Protein AF-A0A7S2KTF5-F1 (afdb_monomer_lite)

pLDDT: mean 88.6, std 9.53, range [56.34, 96.44]

Structure (mmCIF, N/CA/C/O backbone):
data_AF-A0A7S2KTF5-F1
#
_entry.id   AF-A0A7S2KTF5-F1
#
loop_
_atom_site.group_PDB
_atom_site.id
_atom_site.type_symbol
_atom_site.label_atom_id
_atom_site.label_alt_id
_atom_site.label_comp_id
_atom_site.label_asym_id
_atom_site.label_entity_id
_atom_site.label_seq_id
_atom_site.pdbx_PDB_ins_code
_atom_site.Cartn_x
_atom_site.Cartn_y
_atom_site.Cartn_z
_atom_site.occupancy
_atom_site.B_iso_or_equiv
_atom_site.auth_seq_id
_atom_site.auth_comp_id
_atom_site.auth_asym_id
_atom_site.auth_atom_id
_atom_site.pdbx_PDB_model_num
ATOM 1 N N . VAL A 1 1 ? -0.344 -2.619 11.111 1.00 91.44 1 VAL A N 1
ATOM 2 C CA . VAL A 1 1 ? -1.142 -2.403 9.885 1.00 91.44 1 VAL A CA 1
ATOM 3 C C . VAL A 1 1 ? -1.658 -3.751 9.431 1.00 91.44 1 VAL A C 1
ATOM 5 O O . VAL A 1 1 ? -0.858 -4.673 9.307 1.00 91.44 1 VAL A O 1
ATOM 8 N N . GLY A 1 2 ? -2.976 -3.894 9.300 1.00 91.19 2 GLY A N 1
ATOM 9 C CA . GLY A 1 2 ? -3.605 -5.198 9.058 1.00 91.19 2 GLY A CA 1
ATOM 10 C C . GLY A 1 2 ? -3.800 -5.532 7.581 1.00 91.19 2 GLY A C 1
ATOM 11 O O . GLY A 1 2 ? -3.728 -6.694 7.207 1.00 91.19 2 GLY A O 1
ATOM 12 N N . ARG A 1 3 ? -4.049 -4.519 6.750 1.00 92.56 3 ARG A N 1
ATOM 13 C CA . ARG A 1 3 ? -4.249 -4.656 5.301 1.00 92.56 3 ARG A CA 1
ATOM 14 C C . ARG A 1 3 ? -3.964 -3.333 4.610 1.00 92.56 3 ARG A C 1
ATOM 16 O O . ARG A 1 3 ? -3.710 -2.331 5.281 1.00 92.56 3 ARG A O 1
ATOM 23 N N . ILE A 1 4 ? -4.128 -3.324 3.298 1.00 93.69 4 ILE A N 1
ATOM 24 C CA . ILE A 1 4 ? -4.190 -2.117 2.486 1.00 93.69 4 ILE A CA 1
ATOM 25 C C . ILE A 1 4 ? -5.615 -1.893 1.922 1.00 93.69 4 ILE A C 1
ATOM 27 O O . ILE A 1 4 ? -6.371 -2.850 1.695 1.00 93.69 4 ILE A O 1
ATOM 31 N N . ASP A 1 5 ? -6.007 -0.625 1.766 1.00 93.38 5 ASP A N 1
ATOM 32 C CA . ASP A 1 5 ? -7.230 -0.200 1.069 1.00 93.38 5 ASP A CA 1
ATOM 33 C C . ASP A 1 5 ? -7.052 -0.105 -0.461 1.00 93.38 5 ASP A C 1
ATOM 35 O O . ASP A 1 5 ? -6.016 -0.478 -1.004 1.00 93.38 5 ASP A O 1
ATOM 39 N N . ASP A 1 6 ? -8.083 0.356 -1.170 1.00 92.19 6 ASP A N 1
ATOM 40 C CA . ASP A 1 6 ? -8.069 0.411 -2.639 1.00 92.19 6 ASP A CA 1
ATOM 41 C C . ASP A 1 6 ? -7.085 1.457 -3.195 1.00 92.19 6 ASP A C 1
ATOM 43 O O . ASP A 1 6 ? -6.589 1.298 -4.309 1.00 92.19 6 ASP A O 1
ATOM 47 N N . ASP A 1 7 ? -6.763 2.493 -2.411 1.00 91.94 7 ASP A N 1
ATOM 48 C CA . ASP A 1 7 ? -5.825 3.563 -2.785 1.00 91.94 7 ASP A CA 1
ATOM 49 C C . ASP A 1 7 ? -4.366 3.196 -2.485 1.00 91.94 7 ASP A C 1
ATOM 51 O O . ASP A 1 7 ? -3.423 3.918 -2.828 1.00 91.94 7 ASP A O 1
ATOM 55 N N . GLY A 1 8 ? -4.166 2.072 -1.811 1.00 91.88 8 GLY A N 1
ATOM 56 C CA . GLY A 1 8 ? -2.864 1.598 -1.407 1.00 91.88 8 GLY A CA 1
ATOM 57 C C . GLY A 1 8 ? -2.391 2.104 -0.043 1.00 91.88 8 GLY A C 1
ATOM 58 O O . GLY A 1 8 ? -1.202 2.056 0.277 1.00 91.88 8 GLY A O 1
ATOM 59 N N . LYS A 1 9 ? -3.292 2.609 0.792 1.00 93.88 9 LYS A N 1
ATOM 60 C CA . LYS A 1 9 ? -2.957 3.100 2.129 1.00 93.88 9 LYS A CA 1
ATOM 61 C C . LYS A 1 9 ? -3.061 1.977 3.146 1.00 93.88 9 LYS A C 1
ATOM 63 O O . LYS A 1 9 ? -3.954 1.129 3.091 1.00 93.88 9 LYS A O 1
ATOM 68 N N . GLY A 1 10 ? -2.151 1.986 4.112 1.00 94.75 10 GLY A N 1
ATOM 69 C CA . GLY A 1 10 ? -2.158 1.005 5.184 1.00 94.75 10 GLY A CA 1
ATOM 70 C C . GLY A 1 10 ? -3.326 1.258 6.123 1.00 94.75 10 GLY A C 1
ATOM 71 O O . GLY A 1 10 ? -3.495 2.359 6.653 1.00 94.75 10 GLY A O 1
ATOM 72 N N . VAL A 1 11 ? -4.115 0.217 6.350 1.00 95.38 11 VAL A N 1
ATOM 73 C CA . VAL A 1 11 ? -5.297 0.250 7.197 1.00 95.38 11 VAL A CA 1
ATOM 74 C 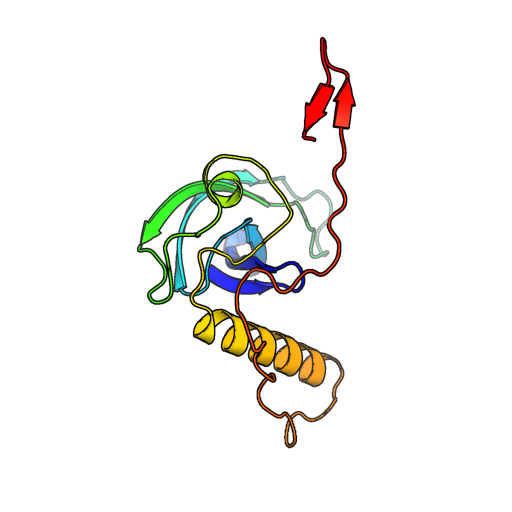C . VAL A 1 11 ? -4.972 -0.286 8.587 1.00 95.38 11 VAL A C 1
ATOM 76 O O . VAL A 1 11 ? -4.392 -1.368 8.762 1.00 95.38 11 VAL A O 1
ATOM 79 N N . VAL A 1 12 ? -5.384 0.475 9.595 1.00 95.25 12 VAL A N 1
ATOM 80 C CA . VAL A 1 12 ? -5.301 0.114 11.007 1.00 95.25 12 VAL A CA 1
ATOM 81 C C . VAL A 1 12 ? -6.704 0.139 11.593 1.00 95.25 12 VAL A C 1
ATOM 83 O O . VAL A 1 12 ? -7.343 1.189 11.653 1.00 95.25 12 VAL A O 1
ATOM 86 N N . ASP A 1 13 ? -7.165 -1.020 12.049 1.00 93.81 13 ASP A N 1
ATOM 87 C CA . ASP A 1 13 ? -8.431 -1.145 12.758 1.00 93.81 13 ASP A CA 1
ATOM 88 C C . ASP A 1 13 ? -8.178 -1.108 14.268 1.00 93.81 13 ASP A C 1
ATOM 90 O O . ASP A 1 13 ? -7.373 -1.877 14.796 1.00 93.81 13 ASP A O 1
ATOM 94 N N . ILE A 1 14 ? -8.859 -0.207 14.976 1.00 92.19 14 ILE A N 1
ATOM 95 C CA . ILE A 1 14 ? -8.740 -0.054 16.429 1.00 92.19 14 ILE A CA 1
ATOM 96 C C . ILE A 1 14 ? -10.117 -0.177 17.056 1.00 92.19 14 ILE A C 1
ATOM 98 O O . ILE A 1 14 ? -11.046 0.569 16.740 1.00 92.19 14 ILE A O 1
ATOM 102 N N . TYR A 1 15 ? -10.242 -1.126 17.981 1.00 91.62 15 TYR A N 1
ATOM 103 C CA . TYR A 1 15 ? -11.442 -1.280 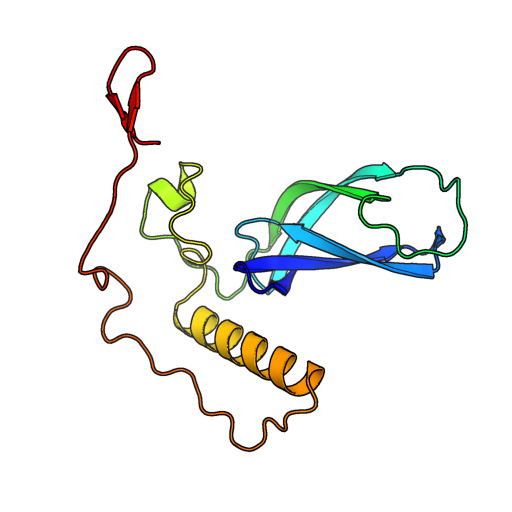18.784 1.00 91.62 15 TYR A CA 1
ATOM 104 C C . TYR A 1 15 ? -11.424 -0.289 19.947 1.00 91.62 15 TYR A C 1
ATOM 106 O O . TYR A 1 15 ? -10.598 -0.379 20.859 1.00 91.62 15 TYR A O 1
ATOM 114 N N . VAL A 1 16 ? -12.362 0.653 19.939 1.00 89.62 16 VAL A N 1
ATOM 115 C CA . VAL A 1 16 ? -12.499 1.646 21.002 1.00 89.62 16 VAL A CA 1
ATOM 116 C C . VAL A 1 16 ? -13.488 1.124 22.034 1.00 89.62 16 VAL A C 1
ATOM 118 O O . VAL A 1 16 ? -14.701 1.141 21.826 1.00 89.62 16 VAL A O 1
ATOM 121 N N . ARG A 1 17 ? -12.963 0.691 23.186 1.00 88.81 17 ARG A N 1
ATOM 122 C CA . ARG A 1 17 ? -13.760 0.101 24.278 1.00 88.81 17 ARG A CA 1
ATOM 123 C C . ARG A 1 17 ? -14.921 0.989 24.731 1.00 88.81 17 ARG A C 1
ATOM 125 O O . ARG A 1 17 ? -16.005 0.469 24.966 1.00 88.81 17 ARG A O 1
ATOM 132 N N . ARG A 1 18 ? -14.706 2.309 24.812 1.00 85.88 18 ARG A N 1
ATOM 133 C CA . ARG A 1 18 ? -15.728 3.293 25.220 1.00 85.88 18 ARG A CA 1
ATOM 134 C C . ARG A 1 18 ? -16.981 3.232 24.344 1.00 85.88 18 ARG A C 1
ATOM 136 O O . ARG A 1 18 ? -18.085 3.321 24.865 1.00 85.88 18 ARG A O 1
ATOM 143 N N . ASP A 1 19 ? -16.792 3.064 23.041 1.00 84.81 19 ASP A N 1
ATOM 144 C CA . ASP A 1 19 ? -17.881 3.073 22.061 1.00 84.81 19 ASP A CA 1
ATOM 145 C C . ASP A 1 19 ? -18.302 1.662 21.644 1.00 84.81 19 ASP A C 1
ATOM 147 O O . ASP A 1 19 ? -19.253 1.498 20.887 1.00 84.81 19 ASP A O 1
ATOM 151 N N . ARG A 1 20 ? -17.588 0.642 22.137 1.00 88.62 20 ARG A N 1
ATOM 152 C CA . ARG A 1 20 ? -17.770 -0.772 21.791 1.00 88.62 20 ARG A CA 1
ATOM 153 C C . ARG A 1 20 ? -17.787 -1.006 20.279 1.00 88.62 20 ARG A C 1
ATOM 155 O O . ARG A 1 20 ? -18.551 -1.823 19.770 1.00 88.62 20 ARG A O 1
ATOM 162 N N . GLN A 1 21 ? -16.945 -0.267 19.562 1.00 86.88 21 GLN A N 1
ATOM 163 C CA . GLN A 1 21 ? -16.950 -0.227 18.107 1.00 86.88 21 GLN A CA 1
ATOM 164 C C . GLN A 1 21 ? -15.525 -0.255 17.545 1.00 86.88 21 GLN A C 1
ATOM 166 O O . GLN A 1 21 ? -14.598 0.325 18.113 1.00 86.88 21 GLN A O 1
ATOM 171 N N . LEU A 1 22 ? -15.375 -0.913 16.394 1.00 89.75 22 LEU A N 1
ATOM 172 C CA . LEU A 1 22 ? -14.185 -0.845 15.555 1.00 89.75 22 LEU A CA 1
ATOM 173 C C . LEU A 1 22 ? -14.172 0.447 14.721 1.00 89.75 22 LEU A C 1
ATOM 175 O O . LEU A 1 22 ? -15.164 0.791 14.070 1.00 89.75 22 LEU A O 1
ATOM 179 N N . PHE A 1 23 ? -13.038 1.140 14.728 1.00 90.19 23 PHE A N 1
ATOM 180 C CA . PHE A 1 23 ? -12.767 2.299 13.882 1.00 90.19 23 PHE A CA 1
ATOM 181 C C . PHE A 1 23 ? -11.600 1.996 12.949 1.00 90.19 23 PHE A C 1
ATOM 183 O O . PHE A 1 23 ? -10.596 1.429 13.378 1.00 90.19 23 PHE A O 1
ATOM 190 N N . GLN A 1 24 ? -11.742 2.408 11.691 1.00 92.50 24 GLN A N 1
ATOM 191 C CA . GLN A 1 24 ? -10.729 2.245 10.658 1.00 92.50 24 GLN A CA 1
ATOM 192 C C . GLN A 1 24 ? -9.955 3.554 10.473 1.00 92.50 24 GLN A C 1
ATOM 194 O O . GLN A 1 24 ? -10.557 4.618 10.310 1.00 92.50 24 GLN A O 1
ATOM 199 N N . PHE A 1 25 ? -8.629 3.463 10.458 1.00 93.81 25 PHE A N 1
ATOM 200 C CA . PHE A 1 25 ? -7.714 4.568 10.179 1.00 93.81 25 PHE A CA 1
ATOM 201 C C . PHE A 1 25 ? -6.802 4.195 9.013 1.00 93.81 25 PHE A C 1
ATOM 203 O O . PHE A 1 25 ? -6.398 3.039 8.891 1.00 93.81 25 PHE A O 1
ATOM 210 N N . VAL A 1 26 ? -6.484 5.172 8.165 1.00 94.88 26 VAL A N 1
ATOM 211 C CA . VAL A 1 26 ? -5.654 4.982 6.969 1.00 94.88 26 VAL A CA 1
ATOM 212 C C . VAL A 1 26 ? -4.400 5.841 7.053 1.00 94.88 26 VAL A C 1
ATOM 214 O O . VAL A 1 26 ? -4.466 7.001 7.466 1.00 94.88 26 VAL A O 1
ATOM 217 N N . TYR A 1 27 ? -3.263 5.266 6.672 1.00 94.44 27 TYR A N 1
ATOM 218 C CA . TYR A 1 27 ? -1.959 5.922 6.703 1.00 94.44 27 TYR A CA 1
ATOM 219 C C . TYR A 1 27 ? -1.220 5.708 5.386 1.00 94.44 27 TYR A C 1
ATOM 221 O O . TYR A 1 27 ? -1.081 4.581 4.905 1.00 94.44 27 TYR A O 1
ATOM 229 N N . ASP A 1 28 ? -0.722 6.800 4.811 1.00 92.19 28 ASP A N 1
ATOM 230 C CA . ASP A 1 28 ? 0.006 6.753 3.547 1.00 92.19 28 ASP A CA 1
ATOM 231 C C . ASP A 1 28 ? 1.310 5.958 3.696 1.00 92.19 28 ASP A C 1
ATOM 233 O O . ASP A 1 28 ? 2.056 6.112 4.672 1.00 92.19 28 ASP A O 1
ATOM 237 N N . ARG A 1 29 ? 1.592 5.104 2.703 1.00 92.00 29 ARG A N 1
ATOM 238 C CA . ARG A 1 29 ? 2.815 4.283 2.619 1.00 92.00 29 ARG A CA 1
ATOM 239 C C . ARG A 1 29 ? 3.043 3.395 3.856 1.00 92.00 29 ARG A C 1
ATOM 241 O O . ARG A 1 29 ? 4.180 3.074 4.191 1.00 92.00 29 ARG A O 1
ATOM 248 N N . ALA A 1 30 ? 1.989 3.071 4.599 1.00 94.62 30 ALA A N 1
ATOM 249 C CA . ALA A 1 30 ? 2.049 2.122 5.703 1.00 94.62 30 ALA A CA 1
ATOM 250 C C . ALA A 1 30 ? 1.841 0.703 5.158 1.00 94.62 30 ALA A C 1
ATOM 252 O O . ALA A 1 30 ? 0.893 0.452 4.414 1.00 94.62 30 ALA A O 1
ATOM 253 N N . LEU A 1 31 ? 2.746 -0.210 5.493 1.00 95.69 31 LEU A N 1
ATOM 254 C CA . LEU A 1 31 ? 2.823 -1.533 4.878 1.00 95.69 31 LEU A CA 1
ATOM 255 C C . LEU A 1 31 ? 2.124 -2.599 5.731 1.00 95.69 31 LEU A C 1
ATOM 257 O O . LEU A 1 31 ? 2.188 -2.533 6.959 1.00 95.69 31 LEU A O 1
ATOM 261 N N . PRO A 1 32 ? 1.507 -3.630 5.130 1.00 95.44 32 PRO A N 1
ATOM 262 C CA . PRO A 1 32 ? 1.005 -4.794 5.854 1.00 95.44 32 PRO A CA 1
ATOM 263 C C . PRO A 1 32 ? 2.082 -5.402 6.758 1.00 95.44 32 PRO A C 1
ATOM 265 O O . PRO A 1 32 ? 3.233 -5.571 6.351 1.00 95.44 32 PRO A O 1
ATOM 268 N N . GLY A 1 33 ? 1.720 -5.705 8.005 1.00 94.25 33 GLY A N 1
ATOM 269 C CA . GLY A 1 33 ? 2.651 -6.232 9.011 1.00 94.25 33 GLY A CA 1
ATOM 270 C C . GLY A 1 33 ? 3.504 -5.176 9.728 1.00 94.25 33 GLY A C 1
ATOM 271 O O . GLY A 1 33 ? 4.080 -5.483 10.767 1.00 94.25 33 GLY A O 1
ATOM 272 N N . GLU A 1 34 ? 3.534 -3.926 9.257 1.00 95.88 34 GLU A N 1
ATOM 273 C CA . GLU A 1 34 ? 4.241 -2.831 9.932 1.00 95.88 34 GLU A CA 1
ATOM 274 C C . GLU A 1 34 ? 3.558 -2.457 11.259 1.00 95.88 34 GLU A C 1
ATOM 276 O O . GLU A 1 34 ? 2.321 -2.446 11.373 1.00 95.88 34 GLU A O 1
ATOM 281 N N . ARG A 1 35 ? 4.355 -2.109 12.273 1.00 96.00 35 ARG A N 1
ATOM 282 C CA . ARG A 1 35 ? 3.867 -1.559 13.544 1.00 96.00 35 ARG A CA 1
ATOM 283 C C . ARG A 1 35 ? 3.968 -0.038 13.532 1.00 96.00 35 ARG A C 1
ATOM 285 O O . ARG A 1 35 ? 5.024 0.515 13.258 1.00 96.00 35 ARG A O 1
ATOM 292 N N . LEU A 1 36 ? 2.867 0.629 13.875 1.00 96.44 36 LEU A N 1
ATOM 293 C CA . LEU A 1 36 ? 2.790 2.086 13.957 1.00 96.44 36 LEU A CA 1
ATOM 294 C C . LEU A 1 36 ? 2.542 2.512 15.403 1.00 96.44 36 LEU A C 1
ATOM 296 O O . LEU A 1 36 ? 1.676 1.942 16.071 1.00 96.44 36 LEU A O 1
ATOM 300 N N . HIS A 1 37 ? 3.258 3.537 15.852 1.00 95.94 37 HIS A N 1
ATOM 301 C CA . HIS A 1 37 ? 3.000 4.229 17.108 1.00 95.94 37 HIS A CA 1
ATOM 302 C C . HIS A 1 37 ? 2.087 5.417 16.817 1.00 95.94 37 HIS A C 1
ATOM 304 O O . HIS A 1 37 ? 2.432 6.332 16.064 1.00 95.94 37 HIS A O 1
ATOM 310 N N . LEU A 1 38 ? 0.875 5.356 17.366 1.00 95.50 38 LEU A N 1
ATOM 311 C CA . LEU A 1 38 ? -0.191 6.308 17.086 1.00 95.50 38 LEU A CA 1
ATOM 312 C C . LEU A 1 38 ? -0.575 7.048 18.364 1.00 95.50 38 LEU A C 1
ATOM 314 O O . LEU A 1 38 ? -0.853 6.417 19.384 1.00 95.50 38 LEU A O 1
ATOM 318 N N . ARG A 1 39 ? -0.701 8.372 18.282 1.00 94.75 39 ARG A N 1
ATOM 319 C CA . ARG A 1 39 ? -1.252 9.197 19.361 1.00 94.75 39 ARG A CA 1
ATOM 320 C C . ARG A 1 39 ? -2.658 9.662 19.038 1.00 94.75 39 ARG A C 1
ATOM 322 O O . ARG A 1 39 ? -2.970 10.068 17.919 1.00 94.75 39 ARG A O 1
ATOM 329 N N . VAL A 1 40 ? -3.512 9.676 20.057 1.00 93.19 40 VAL A N 1
ATOM 330 C CA . VAL A 1 40 ? -4.835 10.294 19.964 1.00 93.19 40 VAL A CA 1
ATOM 331 C C . VAL A 1 40 ? -4.666 11.809 19.860 1.00 93.19 40 VAL A C 1
ATOM 333 O O . VAL A 1 40 ? -4.322 12.479 20.829 1.00 93.19 40 VAL A O 1
ATOM 336 N N . GLY A 1 41 ? -4.892 12.352 18.666 1.00 89.38 41 GLY A N 1
ATOM 337 C CA . GLY A 1 41 ? -4.863 13.791 18.423 1.00 89.38 41 GLY A CA 1
ATOM 338 C C . GLY A 1 41 ? -6.184 14.462 18.782 1.00 89.38 41 GLY A C 1
ATOM 339 O O . GLY A 1 41 ? -6.189 15.560 19.329 1.00 89.38 41 GLY A O 1
ATOM 340 N N . GLN A 1 42 ? -7.312 13.816 18.473 1.00 86.31 42 GLN A N 1
ATOM 341 C CA . GLN A 1 42 ? -8.646 14.321 18.807 1.00 86.31 42 GLN A CA 1
ATOM 342 C C . GLN A 1 42 ? -9.606 13.176 19.133 1.00 86.31 42 GLN A C 1
ATOM 344 O O . GLN A 1 42 ? -9.582 12.129 18.485 1.00 86.31 42 GLN A O 1
ATOM 349 N N . ALA A 1 43 ? -10.489 13.423 20.100 1.00 86.00 43 ALA A N 1
ATOM 350 C CA . ALA A 1 43 ? -11.637 12.586 20.425 1.00 86.00 43 ALA A CA 1
ATOM 351 C C . ALA A 1 43 ? -12.853 13.500 20.624 1.00 86.00 43 ALA A C 1
ATOM 353 O O . ALA A 1 43 ? -13.030 14.097 21.687 1.00 86.00 43 ALA A O 1
ATOM 354 N N . LYS A 1 44 ? -13.660 13.676 19.575 1.00 80.38 44 LYS A N 1
ATOM 355 C CA . LYS A 1 44 ? -14.841 14.544 19.635 1.00 80.38 44 LYS A CA 1
ATOM 356 C C . LYS A 1 44 ? -15.932 13.882 20.471 1.00 80.38 44 LYS A C 1
ATOM 358 O O . LYS A 1 44 ? -16.209 12.693 20.318 1.00 80.38 44 LYS A O 1
ATOM 363 N N . HIS A 1 45 ? -16.554 14.669 21.346 1.00 64.81 45 HIS A N 1
ATOM 364 C CA . HIS A 1 45 ? -17.706 14.214 22.111 1.00 64.81 45 HIS A CA 1
ATOM 365 C C . HIS A 1 45 ? -18.922 14.081 21.195 1.00 64.81 45 HIS A C 1
ATOM 367 O O . HIS A 1 45 ? -19.220 14.978 20.405 1.00 64.81 45 HIS A O 1
ATOM 373 N N . ASP A 1 46 ? -19.629 12.965 21.324 1.00 62.12 46 ASP A N 1
ATOM 374 C CA . ASP A 1 46 ? -20.821 12.697 20.537 1.00 62.12 46 ASP A CA 1
ATOM 375 C C . ASP A 1 46 ? -21.968 13.617 20.969 1.00 62.12 46 ASP A C 1
ATOM 377 O O . ASP A 1 46 ? -22.289 13.688 22.158 1.00 62.12 46 ASP A O 1
ATOM 381 N N . ARG A 1 47 ? -22.586 14.322 20.018 1.00 59.72 47 ARG A N 1
ATOM 382 C CA . ARG A 1 47 ? -23.857 15.033 20.248 1.00 59.72 47 ARG A CA 1
ATOM 383 C C . ARG A 1 47 ? -25.059 14.257 19.698 1.00 59.72 47 ARG A C 1
ATOM 385 O O . ARG A 1 47 ? -26.184 14.596 20.041 1.00 59.72 47 ARG A O 1
ATOM 392 N N . PHE A 1 48 ? -24.838 13.207 18.899 1.00 56.50 48 PHE A N 1
ATOM 393 C CA . PHE A 1 48 ? -25.888 12.438 18.230 1.00 56.50 48 PHE A CA 1
ATOM 394 C C . PHE A 1 48 ? -25.596 10.934 18.332 1.00 56.50 48 PHE A C 1
ATOM 396 O O . PHE A 1 48 ? -24.905 10.351 17.495 1.00 56.50 48 PHE A O 1
ATOM 403 N N . LYS A 1 49 ? -26.151 10.293 19.370 1.00 57.09 49 LYS A N 1
ATOM 404 C CA . LYS A 1 49 ? -26.034 8.842 19.580 1.00 57.09 49 LYS A CA 1
ATOM 405 C C . LYS A 1 49 ? -26.563 8.073 18.358 1.00 57.09 49 LYS A C 1
ATOM 407 O O . LYS A 1 49 ? -27.690 8.303 17.933 1.00 57.09 49 LYS A O 1
ATOM 412 N N . GLY A 1 50 ? -25.784 7.111 17.854 1.00 56.34 50 GLY A N 1
ATOM 413 C CA . GLY A 1 50 ? -26.308 6.009 17.030 1.00 56.34 50 GLY A CA 1
ATOM 414 C C . GLY A 1 50 ? -25.813 5.889 15.585 1.00 56.34 50 GLY A C 1
ATOM 415 O O . GLY A 1 50 ? -26.198 4.936 14.914 1.00 56.34 50 GLY A O 1
ATOM 416 N N . LYS A 1 51 ? -24.943 6.777 15.083 1.00 56.47 51 LYS A N 1
ATOM 417 C CA . LYS A 1 51 ? -24.320 6.611 13.752 1.00 56.47 51 LYS A CA 1
ATOM 418 C C . LYS A 1 51 ? -22.825 6.309 13.865 1.00 56.47 51 LYS A C 1
ATOM 420 O O . LYS A 1 51 ? -22.134 6.918 14.679 1.00 56.47 51 LYS A O 1
ATOM 425 N N . ARG A 1 52 ? -22.314 5.411 13.006 1.00 56.41 52 ARG A N 1
ATOM 426 C CA . ARG A 1 52 ? -20.871 5.243 12.757 1.00 56.41 52 ARG A CA 1
ATOM 427 C C . ARG A 1 52 ? -20.337 6.559 12.183 1.00 56.41 52 ARG A C 1
ATOM 429 O O . ARG A 1 52 ? -20.452 6.807 10.989 1.00 56.41 52 ARG A O 1
ATOM 436 N N . GLN A 1 53 ? -19.828 7.440 13.037 1.00 59.81 53 GLN A N 1
ATOM 437 C CA . GLN A 1 53 ? -19.350 8.754 12.612 1.00 59.81 53 GLN A CA 1
ATOM 438 C C . GLN A 1 53 ? -17.874 8.666 12.221 1.00 59.81 53 GLN A C 1
ATOM 440 O O . GLN A 1 53 ? -16.994 8.543 13.080 1.00 59.81 53 GLN A O 1
ATOM 445 N N . ALA A 1 54 ? -17.602 8.756 10.918 1.00 61.19 54 ALA A N 1
ATOM 446 C CA . ALA A 1 54 ? -16.264 9.069 10.433 1.00 61.19 54 ALA A CA 1
ATOM 447 C C . ALA A 1 54 ? -15.794 10.393 11.072 1.00 61.19 54 ALA A C 1
ATOM 449 O O . ALA A 1 54 ? -16.554 11.357 11.155 1.00 61.19 54 ALA A O 1
ATOM 450 N N . GLY A 1 55 ? -14.556 10.437 11.573 1.00 71.19 55 GLY A N 1
ATOM 451 C CA . GLY A 1 55 ? -13.970 11.652 12.157 1.00 71.19 55 GLY A CA 1
ATOM 452 C C . GLY A 1 55 ? -14.245 11.906 13.648 1.00 71.19 55 GLY A C 1
ATOM 453 O O . GLY A 1 55 ? -13.873 12.969 14.150 1.00 71.19 55 GLY A O 1
ATOM 454 N N . ARG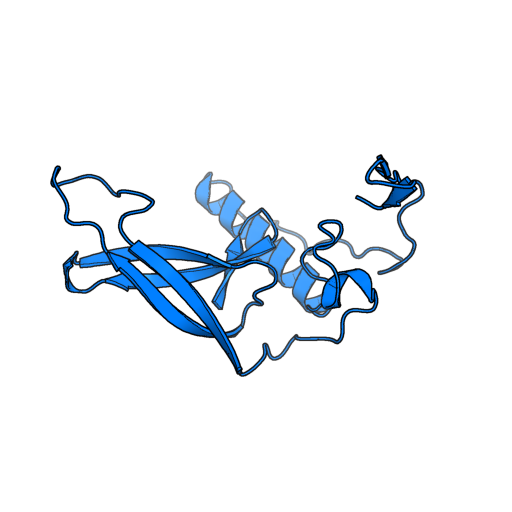 A 1 56 ? -14.845 10.953 14.382 1.00 81.88 56 ARG A N 1
ATOM 455 C CA . ARG A 1 56 ? -14.947 11.016 15.859 1.00 81.88 56 ARG A CA 1
ATOM 456 C C . ARG A 1 56 ? -13.573 10.998 16.528 1.00 81.88 56 ARG A C 1
ATOM 458 O O . ARG A 1 56 ? -13.321 11.762 17.459 1.00 81.88 56 ARG A O 1
ATOM 465 N N . TYR A 1 57 ? -12.695 10.142 16.022 1.00 89.44 57 TYR A N 1
ATOM 466 C CA . TYR A 1 57 ? -11.318 10.008 16.468 1.00 89.44 57 TYR A CA 1
ATOM 467 C C . TYR A 1 57 ? -10.372 10.441 15.359 1.00 89.44 57 TYR A C 1
ATOM 469 O O . TYR A 1 57 ? -10.582 10.116 14.190 1.00 89.44 57 TYR A O 1
ATOM 477 N N . ARG A 1 58 ? -9.309 11.144 15.741 1.00 90.81 58 ARG A N 1
ATOM 478 C CA . ARG A 1 58 ? -8.167 11.422 14.872 1.00 90.81 58 ARG A CA 1
ATOM 479 C C . ARG A 1 58 ? -6.920 10.874 15.539 1.00 90.81 58 ARG A C 1
ATOM 481 O O . ARG A 1 58 ? -6.552 11.336 16.619 1.00 90.81 58 ARG A O 1
ATOM 488 N N . LEU A 1 59 ? -6.283 9.914 14.883 1.00 93.69 59 LEU A N 1
ATOM 489 C CA . LEU A 1 59 ? -5.027 9.326 15.322 1.00 93.69 59 LEU A CA 1
ATOM 490 C C . LEU A 1 59 ? -3.886 9.862 14.464 1.00 93.69 59 LEU A C 1
ATOM 492 O O . LEU A 1 59 ? -3.939 9.802 13.236 1.00 93.69 59 LEU A O 1
ATOM 496 N N . LEU A 1 60 ? -2.874 10.406 15.123 1.00 94.31 60 LEU A N 1
ATOM 497 C CA . LEU A 1 60 ? -1.676 10.945 14.501 1.00 94.31 60 LEU A CA 1
ATOM 498 C C . LEU A 1 60 ? -0.598 9.863 14.519 1.00 94.31 60 LEU A C 1
ATOM 500 O O . LEU A 1 60 ? -0.388 9.237 15.555 1.00 94.31 60 LEU A O 1
ATOM 504 N N . LEU A 1 61 ? 0.054 9.643 13.380 1.00 95.19 61 LEU A N 1
ATOM 505 C CA . LEU A 1 61 ? 1.240 8.797 13.309 1.00 95.19 61 LEU A CA 1
ATOM 506 C C . LEU A 1 61 ? 2.407 9.556 13.942 1.00 95.19 61 LEU A C 1
ATOM 508 O O . LEU A 1 61 ? 2.760 10.627 13.453 1.00 95.19 61 LEU A O 1
ATOM 512 N N . GLU A 1 62 ? 2.964 9.022 15.024 1.00 95.25 62 GLU A N 1
ATOM 513 C CA . GLU A 1 62 ? 4.140 9.600 15.684 1.00 95.25 62 GLU A CA 1
ATOM 514 C C . GLU A 1 62 ? 5.420 8.959 15.175 1.00 95.25 62 GLU A C 1
ATOM 516 O O . GLU A 1 62 ? 6.354 9.657 14.794 1.00 95.25 62 GLU A O 1
ATOM 521 N N . GLU A 1 63 ? 5.435 7.629 15.125 1.00 95.31 63 GLU A N 1
ATOM 522 C CA . GLU A 1 63 ? 6.624 6.863 14.782 1.00 95.31 63 GLU A CA 1
ATOM 523 C C . GLU A 1 63 ? 6.248 5.554 14.076 1.00 95.31 63 GLU A C 1
ATOM 525 O O . GLU A 1 63 ? 5.201 4.947 14.333 1.00 95.31 63 GLU A O 1
ATOM 530 N N . ARG A 1 64 ? 7.120 5.115 13.166 1.00 93.81 64 ARG A N 1
ATOM 531 C CA . ARG A 1 64 ? 7.076 3.780 12.563 1.00 93.81 64 ARG A CA 1
ATOM 532 C C . ARG A 1 64 ? 7.989 2.873 13.381 1.00 93.81 64 ARG A C 1
ATOM 534 O O . ARG A 1 64 ? 9.177 3.143 13.481 1.00 93.81 64 ARG A O 1
ATOM 541 N N . GLY A 1 65 ? 7.412 1.843 13.992 1.00 93.00 65 GLY A N 1
ATOM 542 C CA . GLY A 1 65 ? 8.135 0.887 14.826 1.00 93.00 65 GLY A CA 1
ATOM 543 C C . GLY A 1 65 ? 8.737 -0.235 13.983 1.00 93.00 65 GLY A C 1
ATOM 544 O O . GLY A 1 65 ? 9.487 0.000 13.042 1.00 93.00 65 GLY A O 1
ATOM 545 N N . ALA A 1 66 ? 8.389 -1.485 14.303 1.00 93.81 66 ALA A N 1
ATOM 546 C CA . ALA A 1 66 ? 8.859 -2.637 13.536 1.00 93.81 66 ALA A CA 1
ATOM 547 C C . ALA A 1 66 ? 8.392 -2.571 12.070 1.00 93.81 66 ALA A C 1
ATOM 549 O O . ALA A 1 66 ? 7.190 -2.477 11.796 1.00 93.81 66 ALA A O 1
ATOM 550 N N . ALA A 1 67 ? 9.355 -2.660 11.152 1.00 93.62 67 ALA A N 1
ATOM 551 C CA . ALA A 1 67 ? 9.108 -2.693 9.718 1.00 93.62 67 ALA A CA 1
ATOM 552 C C . ALA A 1 67 ? 8.321 -3.945 9.298 1.00 93.62 67 ALA A C 1
ATOM 554 O O . ALA A 1 67 ? 8.322 -4.972 9.981 1.00 93.62 67 ALA A O 1
ATOM 555 N N . SER A 1 68 ? 7.662 -3.858 8.141 1.00 95.81 68 SER A N 1
ATOM 556 C CA . SER A 1 68 ? 7.072 -5.029 7.492 1.00 95.81 68 SER A CA 1
ATOM 557 C C . SER A 1 68 ? 8.168 -6.036 7.108 1.00 95.81 68 SER A C 1
ATOM 559 O O . SER A 1 68 ? 9.215 -5.616 6.613 1.00 95.81 68 SER A O 1
ATOM 561 N N . PRO A 1 69 ? 7.931 -7.355 7.233 1.00 95.69 69 PRO A N 1
ATOM 562 C CA . PRO A 1 69 ? 8.866 -8.375 6.746 1.00 95.69 69 PRO A CA 1
ATOM 563 C C . PRO A 1 69 ? 9.060 -8.341 5.221 1.00 95.69 69 PRO A C 1
ATOM 565 O O . PRO A 1 69 ? 9.976 -8.970 4.701 1.00 95.69 69 PRO A O 1
ATOM 568 N N . HIS A 1 70 ? 8.195 -7.629 4.496 1.00 96.44 70 HIS A N 1
ATOM 569 C CA . HIS A 1 70 ? 8.270 -7.465 3.045 1.00 96.44 70 HIS A CA 1
ATOM 570 C C . HIS A 1 70 ? 8.683 -6.048 2.632 1.00 96.44 70 HIS A C 1
ATOM 572 O O . HIS A 1 70 ? 8.515 -5.677 1.468 1.00 96.44 70 HIS A O 1
ATOM 578 N N . ALA A 1 71 ? 9.183 -5.247 3.576 1.00 96.19 71 ALA A N 1
ATOM 579 C CA . ALA A 1 71 ? 9.705 -3.924 3.279 1.00 96.19 71 ALA A CA 1
ATOM 580 C C . ALA A 1 71 ? 10.964 -4.023 2.401 1.00 96.19 71 ALA A C 1
ATOM 582 O O . ALA A 1 71 ? 11.826 -4.873 2.622 1.00 96.19 71 ALA A O 1
ATOM 583 N N . VAL A 1 72 ? 11.068 -3.135 1.417 1.00 95.81 72 VAL A N 1
ATOM 584 C CA . VAL A 1 72 ? 12.247 -2.954 0.561 1.00 95.81 72 VAL A CA 1
ATOM 585 C C . VAL A 1 72 ? 12.589 -1.473 0.478 1.00 95.81 72 VAL A C 1
ATOM 587 O O . VAL A 1 72 ? 11.721 -0.620 0.676 1.00 95.81 72 VAL A O 1
ATOM 590 N N . GLU A 1 73 ? 13.844 -1.160 0.164 1.00 94.00 73 GLU A N 1
ATOM 591 C CA . GLU A 1 73 ? 14.240 0.225 -0.072 1.00 94.00 73 GLU A CA 1
ATOM 592 C C . GLU A 1 73 ? 13.612 0.722 -1.389 1.00 94.00 73 GLU A C 1
ATOM 594 O O . GLU A 1 73 ? 13.797 0.089 -2.436 1.00 94.00 73 GLU A O 1
ATOM 599 N N . PRO A 1 74 ? 12.847 1.826 -1.376 1.00 93.44 74 PRO A N 1
ATOM 600 C CA . PRO A 1 74 ? 12.237 2.358 -2.583 1.00 93.44 74 PRO A CA 1
ATOM 601 C C . PRO A 1 74 ? 13.299 2.875 -3.560 1.00 93.44 74 PRO A C 1
ATOM 603 O O . PRO A 1 74 ? 14.124 3.719 -3.226 1.00 93.44 74 PRO A O 1
ATOM 606 N N . ALA A 1 75 ? 13.230 2.431 -4.816 1.00 91.94 75 ALA A N 1
ATOM 607 C CA . ALA A 1 75 ? 14.196 2.832 -5.841 1.00 91.94 75 ALA A CA 1
ATOM 608 C C . ALA A 1 75 ? 14.113 4.323 -6.243 1.00 91.94 75 ALA A C 1
ATOM 610 O O . ALA A 1 75 ? 15.081 4.869 -6.766 1.00 91.94 75 ALA A O 1
ATOM 611 N N . CYS A 1 76 ? 12.967 4.994 -6.048 1.00 90.88 76 CYS A N 1
ATOM 612 C CA . CYS A 1 76 ? 12.805 6.402 -6.409 1.00 90.88 76 CYS A CA 1
ATOM 613 C C . CYS A 1 76 ? 13.125 7.302 -5.206 1.00 90.88 76 CYS A C 1
ATOM 615 O O . CYS A 1 76 ? 12.421 7.237 -4.194 1.00 90.88 76 CYS A O 1
ATOM 617 N N . PRO A 1 77 ? 14.091 8.230 -5.320 1.00 89.25 77 PRO A N 1
ATOM 618 C CA . PRO A 1 77 ? 14.397 9.159 -4.236 1.00 89.25 77 PRO A CA 1
ATOM 619 C C . PRO A 1 77 ? 13.203 10.058 -3.893 1.00 89.25 77 PRO A C 1
ATOM 621 O O . PRO A 1 77 ? 13.006 10.383 -2.724 1.00 89.25 77 PRO A O 1
ATOM 624 N N . HIS A 1 78 ? 12.360 10.395 -4.875 1.00 88.44 78 HIS A N 1
ATOM 625 C CA . HIS A 1 78 ? 11.153 11.198 -4.663 1.00 88.44 78 HIS A CA 1
ATOM 626 C C . HIS A 1 78 ? 10.076 10.459 -3.862 1.00 88.44 78 HIS A C 1
ATOM 628 O O . HIS A 1 78 ? 9.225 11.100 -3.254 1.00 88.44 78 HIS A O 1
ATOM 634 N N . PHE A 1 79 ? 10.097 9.122 -3.830 1.00 89.38 79 PHE A N 1
ATOM 635 C CA . PHE A 1 79 ? 9.208 8.361 -2.955 1.00 89.38 79 PHE A CA 1
ATOM 636 C C . PHE A 1 79 ? 9.612 8.540 -1.491 1.00 89.38 79 PHE A C 1
ATOM 638 O O . PHE A 1 79 ? 8.747 8.729 -0.647 1.00 89.38 79 PHE A O 1
ATOM 645 N N . ALA A 1 80 ? 10.907 8.521 -1.172 1.00 81.06 80 ALA A N 1
ATOM 646 C CA . ALA A 1 80 ? 11.374 8.670 0.207 1.00 81.06 80 ALA A CA 1
ATOM 647 C C . ALA A 1 80 ? 11.413 10.136 0.674 1.00 81.06 80 ALA A C 1
ATOM 649 O O . ALA A 1 80 ? 11.042 10.436 1.807 1.00 81.06 80 ALA A O 1
ATOM 650 N N . ARG A 1 81 ? 11.865 11.047 -0.196 1.00 80.19 81 ARG A N 1
ATOM 651 C CA . ARG A 1 81 ? 12.192 12.439 0.158 1.00 80.19 81 ARG A CA 1
ATOM 652 C C . ARG A 1 81 ? 11.040 13.402 -0.072 1.00 80.19 81 ARG A C 1
ATOM 654 O O . ARG A 1 81 ? 10.833 14.314 0.723 1.00 80.19 81 ARG A O 1
ATOM 661 N N . ASP A 1 82 ? 10.279 13.169 -1.134 1.00 72.44 82 ASP A N 1
ATOM 662 C CA . ASP A 1 82 ? 9.280 14.114 -1.599 1.00 72.44 82 ASP A CA 1
ATOM 663 C C . ASP A 1 82 ? 7.867 13.585 -1.335 1.00 72.44 82 ASP A C 1
ATOM 665 O O . ASP A 1 82 ? 7.596 12.382 -1.223 1.00 72.44 82 ASP A O 1
ATOM 669 N N . ARG A 1 83 ? 6.899 14.501 -1.266 1.00 75.50 83 ARG A N 1
ATOM 670 C CA . ARG A 1 83 ? 5.471 14.139 -1.225 1.00 75.50 83 ARG A CA 1
ATOM 671 C C . ARG A 1 83 ? 4.952 13.724 -2.609 1.00 75.50 83 ARG A C 1
ATOM 673 O O . ARG A 1 83 ? 3.783 13.935 -2.914 1.00 75.50 83 ARG A O 1
ATOM 680 N N . CYS A 1 84 ? 5.820 13.143 -3.440 1.00 85.12 84 CYS A N 1
ATOM 681 C CA . CYS A 1 84 ? 5.464 12.620 -4.749 1.00 85.12 84 CYS A CA 1
ATOM 682 C C . CYS A 1 84 ? 4.391 11.533 -4.589 1.00 85.12 84 CYS A C 1
ATOM 684 O O . CYS A 1 84 ? 4.569 10.563 -3.844 1.00 85.12 84 CYS A O 1
ATOM 686 N N . GLY A 1 85 ? 3.265 11.724 -5.279 1.00 81.88 85 GLY A N 1
ATOM 687 C CA . GLY A 1 85 ? 2.108 10.826 -5.256 1.00 81.88 85 GLY A CA 1
ATOM 688 C C . GLY A 1 85 ? 2.105 9.777 -6.370 1.00 81.88 85 GLY A C 1
ATOM 689 O O . GLY A 1 85 ? 1.100 9.101 -6.547 1.00 81.88 85 GLY A O 1
ATOM 690 N N . GLY A 1 86 ? 3.189 9.654 -7.145 1.00 86.94 86 GLY A N 1
ATOM 691 C CA . GLY A 1 86 ? 3.230 8.774 -8.320 1.00 86.94 86 GLY A CA 1
ATOM 692 C C . GLY A 1 86 ? 3.288 7.276 -8.005 1.00 86.94 86 GLY A C 1
ATOM 693 O O . GLY A 1 86 ? 2.942 6.459 -8.852 1.00 86.94 86 GLY A O 1
ATOM 694 N N . CYS A 1 87 ? 3.723 6.890 -6.804 1.00 90.19 87 CYS A N 1
ATOM 695 C CA . CYS A 1 87 ? 3.802 5.492 -6.380 1.00 90.19 87 CYS A CA 1
ATOM 696 C C . CYS A 1 87 ? 3.341 5.352 -4.928 1.00 90.19 87 CYS A C 1
ATOM 698 O O . CYS A 1 87 ? 3.755 6.137 -4.074 1.00 90.19 87 CYS A O 1
ATOM 700 N N . THR A 1 88 ? 2.561 4.308 -4.635 1.00 89.69 88 THR A N 1
ATOM 701 C CA . THR A 1 88 ? 2.082 4.030 -3.268 1.00 89.69 88 THR A CA 1
ATOM 702 C C . THR A 1 88 ? 2.904 2.954 -2.550 1.00 89.69 88 THR A C 1
ATOM 704 O O . THR A 1 88 ? 3.129 3.055 -1.347 1.00 89.69 88 THR A O 1
ATOM 707 N N . PHE A 1 89 ? 3.416 1.958 -3.285 1.00 89.19 89 PHE A N 1
ATOM 708 C CA . PHE A 1 89 ? 4.007 0.732 -2.722 1.00 89.19 89 PHE A CA 1
ATOM 709 C C . PHE A 1 89 ? 5.476 0.497 -3.064 1.00 89.19 89 PHE A C 1
ATOM 711 O O . PHE A 1 89 ? 5.931 -0.642 -3.040 1.00 89.19 89 PHE A O 1
ATOM 718 N N . GLN A 1 90 ? 6.240 1.534 -3.408 1.00 93.56 90 GLN A N 1
ATOM 719 C CA . GLN A 1 90 ? 7.627 1.307 -3.825 1.00 93.56 90 GLN A CA 1
ATOM 720 C C . GLN A 1 90 ? 8.504 0.729 -2.701 1.00 93.56 90 GLN A C 1
ATOM 722 O O . GLN A 1 90 ? 9.509 0.091 -2.988 1.00 93.56 90 GLN A O 1
ATOM 727 N N . SER A 1 91 ? 8.095 0.907 -1.442 1.00 94.19 91 SER A N 1
ATOM 728 C CA . SER A 1 91 ? 8.721 0.298 -0.267 1.00 94.19 91 SER A CA 1
ATOM 729 C C . SER A 1 91 ? 8.208 -1.108 0.077 1.00 94.19 91 SER A C 1
ATOM 731 O O . SER A 1 91 ? 8.615 -1.669 1.090 1.00 94.19 91 SER A O 1
ATOM 733 N N . LEU A 1 92 ? 7.315 -1.694 -0.725 1.00 95.56 92 LEU A N 1
ATOM 734 C CA . LEU A 1 92 ? 6.828 -3.066 -0.568 1.00 95.56 92 LEU A CA 1
ATOM 735 C C . LEU A 1 92 ? 7.436 -3.948 -1.661 1.00 95.56 92 LEU A C 1
ATOM 737 O O . LEU A 1 92 ? 7.425 -3.562 -2.832 1.00 95.56 92 LEU A O 1
ATOM 741 N N . SER A 1 93 ? 7.933 -5.135 -1.306 1.00 96.25 93 SER A N 1
ATOM 742 C CA . SER A 1 93 ? 8.497 -6.064 -2.290 1.00 96.25 93 SER A CA 1
ATOM 743 C C . SER A 1 93 ? 7.488 -6.381 -3.397 1.00 96.25 93 SER A C 1
ATOM 745 O O . SER A 1 93 ? 6.284 -6.470 -3.153 1.00 96.25 93 SER A O 1
ATOM 747 N N . TYR A 1 94 ? 7.967 -6.559 -4.629 1.00 95.50 94 TYR A N 1
ATOM 748 C CA . TYR A 1 94 ? 7.086 -6.766 -5.781 1.00 95.50 94 TYR A CA 1
ATOM 749 C C . TYR A 1 94 ? 6.166 -7.985 -5.607 1.00 95.50 94 TYR A C 1
ATOM 751 O O . TYR A 1 94 ? 4.971 -7.916 -5.879 1.00 95.50 94 TYR A O 1
ATOM 759 N N . GLU A 1 95 ? 6.698 -9.075 -5.056 1.00 95.44 95 GLU A N 1
ATOM 760 C CA . GLU A 1 95 ? 5.920 -10.270 -4.727 1.00 95.44 95 GLU A CA 1
ATOM 761 C C . GLU A 1 95 ? 4.794 -9.964 -3.724 1.00 95.44 95 GLU A C 1
ATOM 763 O O . GLU A 1 95 ? 3.648 -10.372 -3.919 1.00 95.44 95 GLU A O 1
ATOM 768 N N . ALA A 1 96 ? 5.086 -9.182 -2.679 1.00 95.62 96 ALA A N 1
ATOM 769 C CA . ALA A 1 96 ? 4.076 -8.759 -1.719 1.00 95.62 96 ALA A CA 1
ATOM 770 C C . ALA A 1 96 ? 3.036 -7.825 -2.354 1.00 95.62 96 ALA A C 1
ATOM 772 O O . ALA A 1 96 ? 1.853 -7.968 -2.062 1.00 95.62 96 ALA A O 1
ATOM 773 N N . GLN A 1 97 ? 3.422 -6.941 -3.282 1.00 95.38 97 GLN A N 1
ATOM 774 C CA . GLN A 1 97 ? 2.458 -6.121 -4.029 1.00 95.38 97 GLN A CA 1
ATOM 775 C C . GLN A 1 97 ? 1.443 -6.982 -4.797 1.00 95.38 97 GLN A C 1
ATOM 777 O O . GLN A 1 97 ? 0.258 -6.651 -4.828 1.00 95.38 97 GLN A O 1
ATOM 782 N N . LEU A 1 98 ? 1.882 -8.085 -5.413 1.00 95.62 98 LEU A N 1
ATOM 783 C CA . LEU A 1 98 ? 0.992 -9.006 -6.129 1.00 95.62 98 LEU A CA 1
ATOM 784 C C . LEU A 1 98 ? 0.039 -9.723 -5.166 1.00 95.62 98 LEU A C 1
ATOM 786 O O . LEU A 1 98 ? -1.162 -9.787 -5.436 1.00 95.62 98 LEU A O 1
ATOM 790 N N . ARG A 1 99 ? 0.547 -10.194 -4.018 1.00 95.00 99 ARG A N 1
ATOM 791 C CA . ARG A 1 99 ? -0.286 -10.812 -2.973 1.00 95.00 99 ARG A CA 1
ATOM 792 C C . ARG A 1 99 ? -1.354 -9.852 -2.455 1.00 95.00 99 ARG A C 1
ATOM 794 O O . ARG A 1 99 ? -2.521 -10.228 -2.379 1.00 95.00 99 ARG A O 1
ATOM 801 N N . GLU A 1 100 ? -0.982 -8.606 -2.169 1.00 94.69 100 GLU A N 1
ATOM 802 C CA . GLU A 1 100 ? -1.923 -7.587 -1.694 1.00 94.69 100 GLU A CA 1
ATOM 803 C C . GLU A 1 100 ? -2.973 -7.238 -2.755 1.00 94.69 100 GLU A C 1
ATOM 805 O O . GLU A 1 100 ? -4.153 -7.132 -2.431 1.00 94.69 100 GLU A O 1
ATOM 810 N N . LYS A 1 101 ? -2.590 -7.142 -4.036 1.00 93.56 101 LYS A N 1
ATOM 811 C CA . LYS A 1 101 ? -3.543 -6.938 -5.144 1.00 93.56 101 LYS A CA 1
ATOM 812 C C . LYS A 1 101 ? -4.537 -8.089 -5.273 1.00 93.56 101 LYS A C 1
ATOM 814 O O . LYS A 1 101 ? -5.728 -7.844 -5.467 1.00 93.56 101 LYS A O 1
ATOM 819 N N . ARG A 1 102 ? -4.071 -9.335 -5.140 1.00 94.81 102 ARG A N 1
ATOM 820 C CA . ARG A 1 102 ? -4.952 -10.508 -5.141 1.00 94.81 102 ARG A CA 1
ATOM 821 C C . ARG A 1 102 ? -5.923 -10.4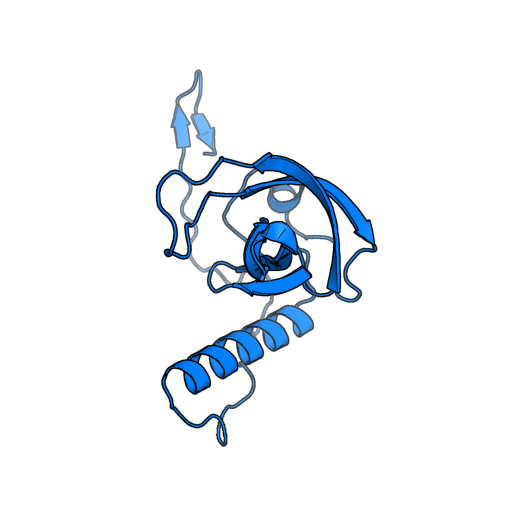62 -3.963 1.00 94.81 102 ARG A C 1
ATOM 823 O O . ARG A 1 102 ? -7.125 -10.570 -4.177 1.00 94.81 102 ARG A O 1
ATOM 830 N N . ALA A 1 103 ? -5.418 -10.233 -2.750 1.00 93.44 103 ALA A N 1
ATOM 831 C CA . ALA A 1 103 ? -6.233 -10.148 -1.537 1.00 93.44 103 ALA A CA 1
ATOM 832 C C . ALA A 1 103 ? -7.248 -8.989 -1.581 1.00 93.44 103 ALA A C 1
ATOM 834 O O . ALA A 1 103 ? -8.361 -9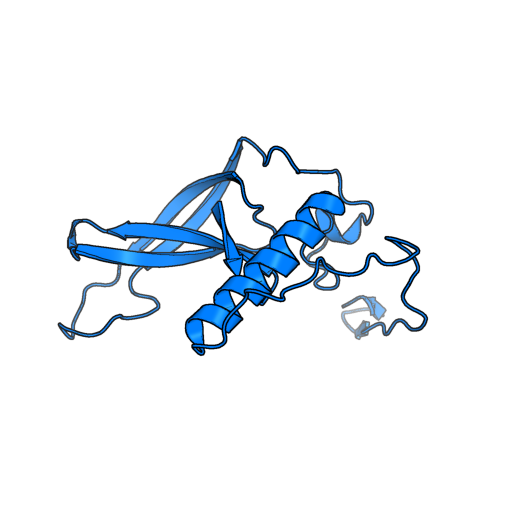.107 -1.061 1.00 93.44 103 ALA A O 1
ATOM 835 N N . LEU A 1 104 ? -6.882 -7.865 -2.210 1.00 93.12 104 LEU A N 1
ATOM 836 C CA . LEU A 1 104 ? -7.777 -6.739 -2.472 1.00 93.12 104 LEU A CA 1
ATOM 837 C C . LEU A 1 104 ? -8.964 -7.181 -3.334 1.00 93.12 104 LEU A C 1
ATOM 839 O O . LEU A 1 104 ? -10.113 -7.007 -2.930 1.00 93.12 104 LEU A O 1
ATOM 843 N N . LEU A 1 105 ? -8.679 -7.776 -4.495 1.00 93.06 105 LEU A N 1
ATOM 844 C CA . LEU A 1 105 ? -9.699 -8.227 -5.437 1.00 93.06 105 LEU A CA 1
ATOM 845 C C . LEU A 1 105 ? -10.599 -9.297 -4.814 1.00 93.06 105 LEU A C 1
ATOM 847 O O . LEU A 1 105 ? -11.817 -9.179 -4.862 1.00 93.06 105 LEU A O 1
ATOM 851 N N . GLU A 1 106 ? -10.005 -10.291 -4.164 1.00 94.00 106 GLU A N 1
ATOM 852 C CA . GLU A 1 106 ? -10.715 -11.373 -3.483 1.00 94.00 106 GLU A CA 1
ATOM 853 C C . GLU A 1 106 ? -11.695 -10.838 -2.420 1.00 94.00 106 GLU A C 1
ATOM 855 O O . GLU A 1 106 ? -12.865 -11.223 -2.370 1.00 94.00 106 GLU A O 1
ATOM 860 N N . ARG A 1 107 ? -11.256 -9.869 -1.605 1.00 92.25 107 ARG A N 1
ATOM 861 C CA . ARG A 1 107 ? -12.118 -9.195 -0.626 1.00 92.25 107 ARG A CA 1
ATOM 862 C C . ARG A 1 107 ? -13.288 -8.471 -1.295 1.00 92.25 107 ARG A C 1
ATOM 864 O O . ARG A 1 107 ? -14.399 -8.544 -0.774 1.00 92.25 107 ARG A O 1
ATOM 871 N N . ARG A 1 108 ? -13.050 -7.788 -2.419 1.00 92.38 108 ARG A N 1
ATOM 872 C CA . ARG A 1 108 ? -14.098 -7.068 -3.160 1.00 92.38 108 ARG A CA 1
ATOM 873 C C . ARG A 1 108 ? -15.097 -8.029 -3.794 1.00 92.38 108 ARG A C 1
ATOM 875 O O . ARG A 1 108 ? -16.293 -7.804 -3.665 1.00 92.38 108 ARG A O 1
ATOM 882 N N . LEU A 1 109 ? -14.635 -9.121 -4.400 1.00 93.31 109 LEU A N 1
ATOM 883 C CA . LEU A 1 109 ? -15.515 -10.146 -4.967 1.00 93.31 109 LEU A CA 1
ATOM 884 C C . LEU A 1 109 ? -16.468 -10.705 -3.904 1.00 93.31 109 LEU A C 1
ATOM 886 O O . LEU A 1 109 ? -17.684 -10.673 -4.099 1.00 93.31 109 LEU A O 1
ATOM 890 N N . ARG A 1 110 ? -15.934 -11.090 -2.737 1.00 92.38 110 ARG A N 1
ATOM 891 C CA . ARG A 1 110 ? -16.749 -11.564 -1.607 1.00 92.38 110 ARG A CA 1
ATOM 892 C C . ARG A 1 110 ? -17.763 -10.535 -1.117 1.00 92.38 110 ARG A C 1
ATOM 894 O O . ARG A 1 110 ? -18.898 -10.901 -0.830 1.00 92.38 110 ARG A O 1
ATOM 901 N N . GLU A 1 111 ? -17.377 -9.264 -1.023 1.00 92.00 111 GLU A N 1
ATOM 902 C CA . GLU A 1 111 ? -18.278 -8.178 -0.609 1.00 92.00 111 GLU A CA 1
ATOM 903 C C . GLU A 1 111 ? -19.476 -8.022 -1.556 1.00 92.00 111 GLU A C 1
ATOM 905 O O . GLU A 1 111 ? -20.592 -7.780 -1.100 1.00 92.00 111 GLU A O 1
ATOM 910 N N . TYR A 1 112 ? -19.265 -8.230 -2.857 1.00 92.88 112 TYR A N 1
ATOM 911 C CA . TYR A 1 112 ? -20.324 -8.198 -3.866 1.00 92.88 112 TYR A CA 1
ATOM 912 C C . TYR A 1 112 ? -21.044 -9.541 -4.061 1.00 92.88 112 TYR A C 1
ATOM 914 O O . TYR A 1 112 ? -21.884 -9.655 -4.952 1.00 92.88 112 TYR A O 1
ATOM 922 N N . GLY A 1 113 ? -20.742 -10.561 -3.250 1.00 92.69 113 GLY A N 1
ATOM 923 C CA . GLY A 1 113 ? -21.340 -11.893 -3.380 1.00 92.69 113 GLY A CA 1
ATOM 924 C C . GLY A 1 113 ? -20.912 -12.643 -4.646 1.00 92.69 113 GLY A C 1
ATOM 925 O O . GLY A 1 113 ? -21.579 -13.593 -5.053 1.00 92.69 113 GLY A O 1
ATOM 926 N N . VAL A 1 114 ? -19.810 -12.229 -5.275 1.00 91.31 114 VAL A N 1
ATOM 927 C CA . VAL A 1 114 ? -19.205 -12.928 -6.409 1.00 91.31 114 VAL A CA 1
ATOM 928 C C . VAL A 1 114 ? -18.235 -13.967 -5.851 1.00 91.31 114 VAL A C 1
ATOM 930 O O . VAL A 1 114 ? -17.330 -13.632 -5.089 1.00 91.31 114 VAL A O 1
ATOM 933 N N . GLY A 1 115 ? -18.430 -15.238 -6.208 1.00 84.69 115 GLY A N 1
ATOM 934 C CA . GLY A 1 115 ? -17.511 -16.305 -5.812 1.00 84.69 115 GLY A CA 1
ATOM 935 C C . GLY A 1 115 ? -16.091 -16.062 -6.339 1.00 84.69 115 GLY A C 1
ATOM 936 O O . GLY A 1 115 ? -15.901 -15.545 -7.438 1.00 84.69 115 GLY A O 1
ATOM 937 N N . ASP A 1 116 ? -15.090 -16.465 -5.566 1.00 82.06 116 ASP A N 1
ATOM 938 C CA . ASP A 1 116 ? -13.657 -16.305 -5.846 1.00 82.06 116 ASP A CA 1
ATOM 939 C C . ASP A 1 116 ? -12.971 -17.630 -6.239 1.00 82.06 116 ASP A C 1
ATOM 941 O O . ASP A 1 116 ? -11.762 -17.665 -6.455 1.00 82.06 116 ASP A O 1
ATOM 945 N N . AL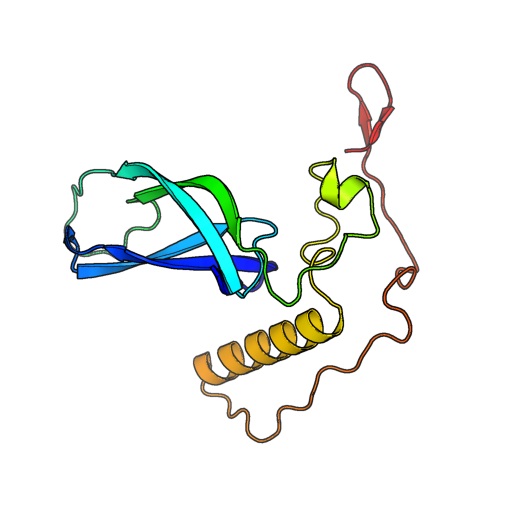A A 1 117 ? -13.743 -18.712 -6.411 1.00 78.19 117 ALA A N 1
ATOM 946 C CA . ALA A 1 117 ? -13.245 -20.067 -6.680 1.00 78.19 117 ALA A CA 1
ATOM 947 C C . ALA A 1 117 ? -12.364 -20.195 -7.941 1.00 78.19 117 ALA A C 1
ATOM 949 O O . ALA A 1 117 ? -11.559 -21.118 -8.033 1.00 78.19 117 ALA A O 1
ATOM 950 N N . ALA A 1 118 ? -12.501 -19.276 -8.902 1.00 83.19 118 ALA A N 1
ATOM 951 C CA . ALA A 1 118 ? -11.706 -19.233 -10.131 1.00 83.19 118 ALA A CA 1
ATOM 952 C C . ALA A 1 118 ? -10.711 -18.056 -10.172 1.00 83.19 118 ALA A C 1
ATOM 954 O O . ALA A 1 118 ? -10.209 -17.713 -11.244 1.00 83.19 118 ALA A O 1
ATOM 955 N N . LEU A 1 119 ? -10.439 -17.401 -9.036 1.00 90.69 119 LEU A N 1
ATOM 956 C CA . LEU A 1 119 ? -9.549 -16.246 -9.004 1.00 90.69 119 LEU A CA 1
ATOM 957 C C . LEU A 1 119 ? -8.096 -16.668 -9.265 1.00 90.69 119 LEU A C 1
ATOM 959 O O . LEU A 1 119 ? -7.456 -17.312 -8.432 1.00 90.69 119 LEU A O 1
ATOM 963 N N . GLN A 1 120 ? -7.577 -16.253 -10.418 1.00 91.12 120 GLN A N 1
ATOM 964 C CA . GLN A 1 120 ? -6.190 -16.467 -10.814 1.00 91.12 120 GLN A CA 1
ATOM 965 C C . GLN A 1 120 ? -5.245 -15.473 -10.130 1.00 91.12 120 GLN A C 1
ATOM 967 O O . GLN A 1 120 ? -5.647 -14.382 -9.714 1.00 91.12 120 GLN A O 1
ATOM 972 N N . ASP A 1 121 ? -3.969 -15.846 -10.036 1.00 92.62 121 ASP A N 1
ATOM 973 C CA . ASP A 1 121 ? -2.935 -14.937 -9.556 1.00 92.62 121 ASP A CA 1
ATOM 974 C C . ASP A 1 121 ? -2.734 -13.761 -10.532 1.00 92.62 121 ASP A C 1
ATOM 976 O O . ASP A 1 121 ? -2.839 -13.939 -11.751 1.00 92.62 121 ASP A O 1
ATOM 980 N N . PRO A 1 122 ? -2.425 -12.550 -10.031 1.00 94.62 122 PRO A N 1
ATOM 981 C CA . PRO A 1 122 ? -2.143 -11.411 -10.891 1.00 94.62 122 PRO A CA 1
ATOM 982 C C . PRO A 1 122 ? -0.957 -11.687 -11.816 1.00 94.62 122 PRO A C 1
ATOM 984 O O . PRO A 1 122 ? 0.131 -12.057 -11.365 1.00 94.62 122 PRO A O 1
ATOM 987 N N . VAL A 1 123 ? -1.151 -11.435 -13.109 1.00 95.12 123 VAL A N 1
ATOM 988 C CA . VAL A 1 123 ? -0.069 -11.507 -14.093 1.00 95.12 123 VAL A CA 1
ATOM 989 C C . VAL A 1 123 ? 0.975 -10.443 -13.768 1.00 95.12 123 VAL A C 1
ATOM 991 O O . VAL A 1 123 ? 0.659 -9.266 -13.572 1.00 95.12 123 VAL A O 1
ATOM 994 N N . GLN A 1 124 ? 2.232 -10.868 -13.701 1.00 95.12 124 GLN A N 1
ATOM 995 C CA . GLN A 1 124 ? 3.349 -9.985 -13.403 1.00 95.12 124 GLN A CA 1
ATOM 996 C C . GLN A 1 124 ? 3.693 -9.111 -14.611 1.00 95.12 124 GLN A C 1
ATOM 998 O O . GLN A 1 124 ? 3.615 -9.543 -15.760 1.00 95.12 124 GLN A O 1
ATOM 1003 N N . SER A 1 125 ? 4.116 -7.880 -14.342 1.00 94.56 125 SER A N 1
ATOM 1004 C CA . SER A 1 125 ? 4.712 -7.020 -15.360 1.00 94.56 125 SER A CA 1
ATOM 1005 C C . SER A 1 125 ? 6.065 -7.602 -15.781 1.00 94.56 125 SER A C 1
ATOM 1007 O O . SER A 1 125 ? 6.839 -7.975 -14.897 1.00 94.56 125 SER A O 1
ATOM 1009 N N . PRO A 1 126 ? 6.413 -7.607 -17.083 1.00 94.38 126 PRO A N 1
ATOM 1010 C CA . PRO A 1 126 ? 7.742 -8.016 -17.547 1.00 94.38 126 PRO A CA 1
ATOM 1011 C C . PRO A 1 126 ? 8.885 -7.196 -16.933 1.00 94.38 126 PRO A C 1
ATOM 1013 O O . PRO A 1 126 ? 10.014 -7.669 -16.852 1.00 94.38 126 PRO A O 1
ATOM 1016 N N . SER A 1 127 ? 8.594 -5.965 -16.501 1.00 93.12 127 SER A N 1
ATOM 1017 C CA . SER A 1 127 ? 9.523 -5.127 -15.749 1.00 93.12 127 SER A CA 1
ATOM 1018 C C . SER A 1 127 ? 8.817 -4.404 -14.605 1.00 93.12 127 SER A C 1
ATOM 1020 O O . SER A 1 127 ? 7.759 -3.796 -14.793 1.00 93.12 127 SER A O 1
ATOM 1022 N N . ALA A 1 128 ? 9.427 -4.421 -13.419 1.00 89.75 128 ALA A N 1
ATOM 1023 C CA . ALA A 1 128 ? 8.943 -3.681 -12.252 1.00 89.75 128 ALA A CA 1
ATOM 1024 C C . ALA A 1 128 ? 9.171 -2.159 -12.367 1.00 89.75 128 ALA A C 1
ATOM 1026 O O . ALA A 1 128 ? 8.526 -1.389 -11.658 1.00 89.75 128 ALA A O 1
ATOM 1027 N N . PHE A 1 129 ? 10.056 -1.718 -13.269 1.00 91.25 129 PHE A N 1
ATOM 1028 C CA . PHE A 1 129 ? 10.400 -0.309 -13.489 1.00 91.25 129 PHE A CA 1
ATOM 1029 C C . PHE A 1 129 ? 10.461 0.030 -14.983 1.00 91.25 129 PHE A C 1
ATOM 1031 O O . PHE A 1 129 ? 10.622 -0.849 -15.824 1.00 91.25 129 PHE A O 1
ATOM 1038 N N . GLY A 1 130 ? 10.320 1.311 -15.333 1.00 90.12 130 GLY A N 1
ATOM 1039 C CA . GLY A 1 130 ? 10.431 1.760 -16.729 1.00 90.12 130 GLY A CA 1
ATOM 1040 C C . GLY A 1 130 ? 9.316 1.263 -17.658 1.00 90.12 130 GLY A C 1
ATOM 1041 O O . GLY A 1 130 ? 9.448 1.361 -18.870 1.00 90.12 130 GLY A O 1
ATOM 1042 N N . PHE A 1 131 ? 8.218 0.735 -17.108 1.00 91.38 131 PHE A N 1
ATOM 1043 C CA . PHE A 1 131 ? 7.091 0.209 -17.887 1.00 91.38 131 PHE A CA 1
ATOM 1044 C C . PHE A 1 131 ? 6.142 1.303 -18.411 1.00 91.38 131 PHE A C 1
ATOM 1046 O O . PHE A 1 131 ? 5.315 1.043 -19.282 1.00 91.38 131 PHE A O 1
ATOM 1053 N N . HIS A 1 132 ? 6.229 2.531 -17.890 1.00 90.25 132 HIS A N 1
ATOM 1054 C CA . HIS A 1 132 ? 5.422 3.652 -18.369 1.00 90.25 132 HIS A CA 1
ATOM 1055 C C . HIS A 1 132 ? 5.975 4.190 -19.696 1.00 90.25 132 HIS A C 1
ATOM 1057 O O . HIS A 1 132 ? 7.042 4.793 -19.726 1.00 90.25 132 HIS A O 1
ATOM 1063 N N . GLY A 1 133 ? 5.214 4.036 -20.785 1.00 92.75 133 GLY A N 1
ATOM 1064 C CA . GLY A 1 133 ? 5.551 4.612 -22.098 1.00 92.75 133 GLY A CA 1
ATOM 1065 C C . GLY A 1 133 ? 5.267 6.115 -22.237 1.00 92.75 133 GLY A C 1
ATOM 1066 O O . GLY A 1 133 ? 5.602 6.714 -23.254 1.00 92.75 133 GLY A O 1
ATOM 1067 N N . ARG A 1 134 ? 4.633 6.735 -21.233 1.00 93.31 134 ARG A N 1
ATOM 1068 C CA . ARG A 1 134 ? 4.329 8.171 -21.177 1.00 93.31 134 ARG A CA 1
ATOM 1069 C C . ARG A 1 134 ? 4.390 8.657 -19.733 1.00 93.31 134 ARG A C 1
ATOM 1071 O O . ARG A 1 134 ? 3.889 7.977 -18.840 1.00 93.31 134 ARG A O 1
ATOM 1078 N N . THR A 1 135 ? 4.916 9.865 -19.547 1.00 89.88 135 THR A N 1
ATOM 1079 C CA . THR A 1 135 ? 4.966 10.564 -18.258 1.00 89.88 135 THR A CA 1
ATOM 1080 C C . THR A 1 135 ? 4.485 11.997 -18.443 1.00 89.88 135 THR A C 1
ATOM 1082 O O . THR A 1 135 ? 4.859 12.656 -19.411 1.00 89.88 135 THR A O 1
ATOM 1085 N N . GLU A 1 136 ? 3.661 12.483 -17.518 1.00 89.50 136 GLU A N 1
ATOM 1086 C CA . GLU A 1 136 ? 3.191 13.868 -17.498 1.00 89.50 136 GLU A CA 1
ATOM 1087 C C . GLU A 1 136 ? 3.747 14.590 -16.278 1.00 89.50 136 GLU A C 1
ATOM 1089 O O . GLU A 1 136 ? 3.616 14.119 -15.149 1.00 89.50 136 GLU A O 1
ATOM 1094 N N . PHE A 1 137 ? 4.348 15.752 -16.511 1.00 88.38 137 PHE A N 1
ATOM 1095 C CA . PHE A 1 137 ? 4.919 16.582 -15.460 1.00 88.38 137 PHE A CA 1
ATOM 1096 C C . PHE A 1 137 ? 4.056 17.824 -15.269 1.00 88.38 137 PHE A C 1
ATOM 1098 O O . PHE A 1 137 ? 3.711 18.511 -16.232 1.00 88.38 137 PHE A O 1
ATOM 1105 N N . ARG A 1 138 ? 3.707 18.116 -14.014 1.00 86.94 138 ARG A N 1
ATOM 1106 C CA . ARG A 1 138 ? 3.029 19.359 -13.637 1.00 86.94 138 ARG A CA 1
ATOM 1107 C C . ARG A 1 138 ? 4.060 20.325 -13.086 1.00 86.94 138 ARG A C 1
ATOM 1109 O O . ARG A 1 138 ? 4.836 19.955 -12.212 1.00 86.94 138 ARG A O 1
ATOM 1116 N N . PHE A 1 139 ? 4.041 21.557 -13.578 1.00 88.25 139 PHE A N 1
ATOM 1117 C CA . PHE A 1 139 ? 4.928 22.612 -13.108 1.00 88.25 139 PHE A CA 1
ATOM 1118 C C . PHE A 1 139 ? 4.114 23.703 -12.423 1.00 88.25 139 PHE A C 1
ATOM 1120 O O . PHE A 1 139 ? 3.089 24.147 -12.944 1.00 88.25 139 PHE A O 1
ATOM 1127 N N . PHE A 1 140 ? 4.587 24.154 -11.268 1.00 87.38 140 PHE A N 1
ATOM 1128 C CA . PHE A 1 140 ? 4.092 25.353 -10.608 1.00 87.38 140 PHE A CA 1
ATOM 1129 C C . PHE A 1 140 ? 5.091 26.486 -10.802 1.00 87.38 140 PHE A C 1
ATOM 1131 O O . PHE A 1 140 ? 6.301 26.284 -10.724 1.00 87.38 140 PHE A O 1
ATOM 1138 N N . ASN A 1 141 ? 4.578 27.696 -11.016 1.00 88.56 141 ASN A N 1
ATOM 1139 C CA . ASN A 1 141 ? 5.406 28.892 -11.006 1.00 88.56 141 ASN A CA 1
ATOM 1140 C C . ASN A 1 141 ? 5.360 29.526 -9.609 1.00 88.56 141 ASN A C 1
ATOM 1142 O O . ASN A 1 141 ? 4.362 30.144 -9.234 1.00 88.56 141 ASN A O 1
ATOM 1146 N N . ARG A 1 142 ? 6.424 29.339 -8.822 1.00 82.75 142 ARG A N 1
ATOM 1147 C CA . ARG A 1 142 ? 6.596 29.928 -7.481 1.00 82.75 142 ARG A CA 1
ATOM 1148 C C . ARG A 1 142 ? 7.978 30.576 -7.378 1.00 82.75 142 ARG A C 1
ATOM 1150 O O . ARG A 1 142 ? 8.857 30.072 -6.688 1.00 82.75 142 ARG A O 1
ATOM 1157 N N . GLY A 1 143 ? 8.167 31.676 -8.112 1.00 87.00 143 GLY A N 1
ATOM 1158 C CA . GLY A 1 143 ? 9.475 32.337 -8.251 1.00 87.00 143 GLY A CA 1
ATOM 1159 C C . GLY A 1 143 ? 10.421 31.609 -9.214 1.00 87.00 143 GLY A C 1
ATOM 1160 O O . GLY A 1 143 ? 11.635 31.729 -9.092 1.00 87.00 143 GLY A O 1
ATOM 1161 N N . GLY A 1 144 ? 9.861 30.824 -10.138 1.00 86.62 144 GLY A N 1
ATOM 1162 C CA . GLY A 1 144 ? 10.574 29.917 -11.034 1.00 86.62 144 GLY A CA 1
ATOM 1163 C C . GLY A 1 144 ? 9.738 28.670 -11.328 1.00 86.62 144 GLY A C 1
ATOM 1164 O O . GLY A 1 144 ? 8.801 28.358 -10.585 1.00 86.62 144 GLY A O 1
ATOM 1165 N N . ALA A 1 145 ? 10.064 27.963 -12.413 1.00 85.50 145 ALA A N 1
ATOM 1166 C CA . ALA A 1 145 ? 9.425 26.693 -12.744 1.00 85.50 145 ALA A CA 1
ATOM 1167 C C . ALA A 1 145 ? 9.882 25.611 -11.754 1.00 85.50 145 ALA A C 1
ATOM 1169 O O . ALA A 1 145 ? 11.055 25.243 -11.720 1.00 85.50 145 ALA A O 1
ATOM 1170 N N . GLN A 1 146 ? 8.951 25.112 -10.945 1.00 80.31 146 GLN A N 1
ATOM 1171 C CA . GLN A 1 146 ? 9.182 24.034 -9.986 1.00 80.31 146 GLN A CA 1
ATOM 1172 C C . GLN A 1 146 ? 8.281 22.853 -10.325 1.00 80.31 146 GLN A C 1
ATOM 1174 O O . GLN A 1 146 ? 7.117 23.043 -10.680 1.00 80.31 146 GLN A O 1
ATOM 1179 N N . LEU A 1 147 ? 8.814 21.636 -10.215 1.00 78.56 147 LEU A N 1
ATOM 1180 C CA . LEU A 1 147 ? 8.003 20.430 -10.347 1.00 78.56 147 LEU A CA 1
ATOM 1181 C C . LEU A 1 147 ? 7.005 20.358 -9.182 1.00 78.56 147 LEU A C 1
ATOM 1183 O O . LEU A 1 147 ? 7.364 20.638 -8.036 1.00 78.56 147 LEU A O 1
ATOM 1187 N N . GLY A 1 148 ? 5.751 20.059 -9.513 1.00 66.69 148 GLY A N 1
ATOM 1188 C CA . GLY A 1 148 ? 4.626 20.023 -8.584 1.00 66.69 148 GLY A CA 1
ATOM 1189 C C . GLY A 1 148 ? 4.399 18.713 -7.858 1.00 66.69 148 GLY A C 1
ATOM 1190 O O . GLY A 1 148 ? 4.883 17.665 -8.337 1.00 66.69 148 GLY A O 1
#

Sequence (148 aa):
VGRIDDDGKGVVDIYVRRDRQLFQFVYDRALPGERLHLRVGQAKHDRFKGKRQAGRYRLLLEERGAASPHAVEPACPHFARDRCGGCTFQSLSYEAQLREKRALLERRLREYGVGDAALQDPVQSPSAFGFHGRTEFRFFNRGGAQLG

InterPro domains:
  IPR010280 (Uracil-5)-methyltransferase family [PTHR11061] (3-142)
  IPR012340 Nucleic acid-binding, OB-fold [G3DSA:2.40.50.140] (1-77)
  IPR029063 S-adenosyl-L-methionine-dependent methyltransferase superfamily [G3DSA:3.40.50.150] (78-140)
  IPR029063 S-adenosyl-L-methionine-dependent methyltransferase superfamily [SSF53335] (72-141)

Secondary structure (DSSP, 8-state):
--EE-TTSPEEEEEEETTTTEEEEEEETTPPTT--EEEEEEEEPPPSSTTS--TTSEEEEEEEE-SPPTTB---S-HHHHHS---S-S-TTB-HHHHHHHHHHHHHHHHHHTT---TT-PPPPPPS-SSS--S-----EEESSSEEE-

Organism: NCBI:txid1333877

Radius of gyration: 18.88 Å; chains: 1; bounding box: 41×52×47 Å

Foldseek 3Di:
DAAAAPLLWDWDWDQDPVLRDIDIDTHFLADHPWDFDKDWPAADDDPDPDDPDDPNTDIDTDDTDDDHPQFDDQPDPCVVPNPDSPDRHSRGHPVVVQVRVLVNVCVVCVVVVHDCPPPDGDDDDPDPPPPDPDDDWDWDDDVDTDTD